Protein AF-A0A351TXE1-F1 (afdb_monomer_lite)

pLDDT: mean 96.51, std 2.58, range [75.69, 98.5]

Sequence (116 aa):
MPDGSLIRAKGDYKVYVITGKHKRHILNPQIFGMYGHFKWAEIIELSQEEAALYKESALVRAGGDSKVYELNADGTKHWLNISAESFSLSGRTWNSVFIINSQERDFYLTGADVRY

Radius of gyration: 14.25 Å; chains: 1; bounding box: 37×29×34 Å

Structure (mmCIF, N/CA/C/O backbone):
data_AF-A0A351TXE1-F1
#
_entry.id   AF-A0A351TXE1-F1
#
loop_
_atom_site.group_PDB
_atom_site.id
_atom_site.type_symbol
_atom_site.label_atom_id
_atom_site.label_alt_id
_atom_site.label_comp_id
_atom_site.label_asym_id
_atom_site.label_entity_id
_atom_site.label_seq_id
_atom_site.pdbx_PDB_ins_code
_atom_site.Cartn_x
_atom_site.Cartn_y
_atom_site.Cartn_z
_atom_site.occupancy
_atom_site.B_iso_or_equiv
_atom_site.auth_seq_id
_atom_site.auth_comp_id
_atom_site.auth_asym_id
_atom_site.auth_atom_id
_atom_site.pdbx_PDB_model_num
ATOM 1 N N . MET A 1 1 ? -0.616 4.417 16.362 1.00 91.06 1 MET A N 1
ATOM 2 C CA . MET A 1 1 ? -1.240 3.079 16.475 1.00 91.06 1 MET A CA 1
ATOM 3 C C . MET A 1 1 ? -0.199 2.023 16.150 1.00 91.06 1 MET A C 1
ATOM 5 O O . MET A 1 1 ? 0.766 2.393 15.488 1.00 91.06 1 MET A O 1
ATOM 9 N N . PRO A 1 2 ? -0.329 0.775 16.633 1.00 95.06 2 PRO A N 1
ATOM 10 C CA . PRO A 1 2 ? 0.602 -0.286 16.261 1.00 95.06 2 PRO A CA 1
ATOM 11 C C . PRO A 1 2 ? 0.497 -0.620 14.768 1.00 95.06 2 PRO A C 1
ATOM 13 O O . PRO A 1 2 ? -0.560 -0.444 14.154 1.00 95.06 2 PRO A O 1
ATOM 16 N N . ASP A 1 3 ? 1.589 -1.118 14.196 1.00 95.62 3 ASP A N 1
ATOM 17 C CA . ASP A 1 3 ? 1.620 -1.577 12.807 1.00 95.62 3 ASP A CA 1
ATOM 18 C C . ASP A 1 3 ? 0.616 -2.712 12.585 1.00 95.62 3 ASP A C 1
ATOM 20 O O . ASP A 1 3 ? 0.405 -3.559 13.453 1.00 95.62 3 ASP A O 1
ATOM 24 N N . GLY A 1 4 ? -0.033 -2.704 11.422 1.00 96.25 4 GLY A N 1
ATOM 25 C CA . GLY A 1 4 ? -1.110 -3.633 11.086 1.00 96.25 4 GLY A CA 1
ATOM 26 C C . GLY A 1 4 ? -2.496 -3.191 11.562 1.00 96.25 4 GLY A C 1
ATOM 27 O O . GLY A 1 4 ? -3.478 -3.831 11.194 1.00 96.25 4 GLY A O 1
ATOM 28 N N . SER A 1 5 ? -2.610 -2.090 12.317 1.00 98.00 5 SER A N 1
ATOM 29 C CA . SER A 1 5 ? -3.921 -1.537 12.688 1.00 98.00 5 SER A CA 1
ATOM 30 C C . SER A 1 5 ? -4.729 -1.165 11.447 1.00 98.00 5 SER A C 1
ATOM 32 O O . SER A 1 5 ? -4.205 -0.527 10.528 1.00 98.00 5 SER A O 1
ATOM 34 N N . LEU A 1 6 ? -6.013 -1.520 11.459 1.00 98.50 6 LEU A N 1
ATOM 35 C CA . LEU A 1 6 ? -6.982 -1.134 10.443 1.00 98.50 6 LEU A CA 1
ATOM 36 C C . LEU A 1 6 ? -7.707 0.131 10.893 1.00 98.50 6 LEU A C 1
ATOM 38 O O . LEU A 1 6 ? -8.226 0.181 12.006 1.00 98.50 6 LEU A O 1
ATOM 42 N N . ILE A 1 7 ? -7.762 1.143 10.033 1.00 98.50 7 ILE A N 1
ATOM 43 C CA . ILE A 1 7 ? -8.440 2.405 10.332 1.00 98.50 7 ILE A CA 1
ATOM 44 C C . ILE A 1 7 ? -9.366 2.844 9.206 1.00 98.50 7 ILE A C 1
ATOM 46 O O . ILE A 1 7 ? -9.191 2.469 8.044 1.00 98.50 7 ILE A O 1
ATOM 50 N N . ARG A 1 8 ? -10.315 3.708 9.552 1.00 98.25 8 ARG A N 1
ATOM 51 C CA . ARG A 1 8 ? -11.161 4.443 8.612 1.00 98.25 8 ARG A CA 1
ATOM 52 C C . ARG A 1 8 ? -11.452 5.825 9.178 1.00 98.25 8 ARG A C 1
ATOM 54 O O . ARG A 1 8 ? -11.685 5.960 10.375 1.00 98.25 8 ARG A O 1
ATOM 61 N N . ALA A 1 9 ? -11.436 6.849 8.333 1.00 98.06 9 ALA A N 1
ATOM 62 C CA . ALA A 1 9 ? -11.844 8.182 8.757 1.00 98.06 9 ALA A CA 1
ATOM 63 C C . ALA A 1 9 ? -13.377 8.254 8.854 1.00 98.06 9 ALA A C 1
ATOM 65 O O . ALA A 1 9 ? -14.089 7.670 8.037 1.00 98.06 9 ALA A O 1
ATOM 66 N N . LYS A 1 10 ? -13.906 8.967 9.847 1.00 97.50 10 LYS A N 1
ATOM 67 C CA . LYS A 1 10 ? -15.348 9.095 10.070 1.00 97.50 10 LYS A CA 1
ATOM 68 C C . LYS A 1 10 ? -16.042 9.668 8.832 1.00 97.50 10 LYS A C 1
ATOM 70 O O . LYS A 1 10 ? -15.682 10.746 8.360 1.00 97.50 10 LYS A O 1
ATOM 75 N N . GLY A 1 11 ? -17.049 8.953 8.329 1.00 95.19 11 GLY A N 1
ATOM 76 C CA . GLY A 1 11 ? -17.782 9.317 7.110 1.00 95.19 11 GLY A CA 1
ATOM 77 C C . GLY A 1 11 ? -17.078 8.957 5.795 1.00 95.19 11 GLY A C 1
ATOM 78 O O . GLY A 1 11 ? -17.647 9.193 4.733 1.00 95.19 11 GLY A O 1
ATOM 79 N N . ASP A 1 12 ? -15.879 8.372 5.846 1.00 95.31 12 ASP A N 1
ATOM 80 C CA . ASP A 1 12 ? -15.202 7.785 4.688 1.00 95.31 12 ASP A CA 1
ATOM 81 C C . ASP A 1 12 ? -15.552 6.291 4.581 1.00 95.31 12 ASP A C 1
ATOM 83 O O . ASP A 1 12 ? -15.823 5.630 5.583 1.00 95.31 12 ASP A O 1
ATOM 87 N N . TYR A 1 13 ? -15.545 5.746 3.367 1.00 93.62 13 TYR A N 1
ATOM 88 C CA . TYR A 1 13 ? -15.704 4.314 3.109 1.00 93.62 13 TYR A CA 1
ATOM 89 C C . TYR A 1 13 ? -14.356 3.582 3.038 1.00 93.62 13 TYR A C 1
ATOM 91 O O . TYR A 1 13 ? -14.313 2.360 3.197 1.00 93.62 13 TYR A O 1
ATOM 99 N N . LYS A 1 14 ? -13.258 4.309 2.798 1.00 97.00 14 LYS A N 1
ATOM 100 C CA . LYS A 1 14 ? -11.927 3.737 2.584 1.00 97.00 14 LYS A CA 1
ATOM 101 C C . LYS A 1 14 ? -11.348 3.149 3.866 1.00 97.00 14 LYS A C 1
ATOM 103 O O . LYS A 1 14 ? -11.242 3.825 4.888 1.00 97.00 14 LYS A O 1
ATOM 108 N N . VAL A 1 15 ? -10.909 1.896 3.791 1.00 98.00 15 VAL A N 1
ATOM 109 C CA . VAL A 1 15 ? -10.227 1.211 4.896 1.00 98.00 15 VAL A CA 1
ATOM 110 C C . VAL A 1 15 ? -8.733 1.197 4.632 1.00 98.00 15 VAL A C 1
ATOM 112 O O . VAL A 1 15 ? -8.288 0.841 3.541 1.00 98.00 15 VAL A O 1
ATOM 115 N N . TYR A 1 16 ? -7.949 1.554 5.640 1.00 98.31 16 TYR A N 1
ATOM 116 C CA . TYR A 1 16 ? -6.501 1.609 5.542 1.00 98.31 16 TYR A CA 1
ATOM 117 C C . TYR A 1 16 ? -5.837 0.669 6.540 1.00 98.31 16 TYR A C 1
ATOM 119 O O . TYR A 1 16 ? -6.321 0.514 7.657 1.00 98.31 16 TYR A O 1
ATOM 127 N N . VAL A 1 17 ? -4.686 0.116 6.164 1.00 98.25 17 VAL A N 1
ATOM 128 C CA . VAL A 1 17 ? -3.745 -0.521 7.095 1.00 98.25 17 VAL A CA 1
ATOM 129 C C . VAL A 1 17 ? -2.598 0.440 7.408 1.00 98.2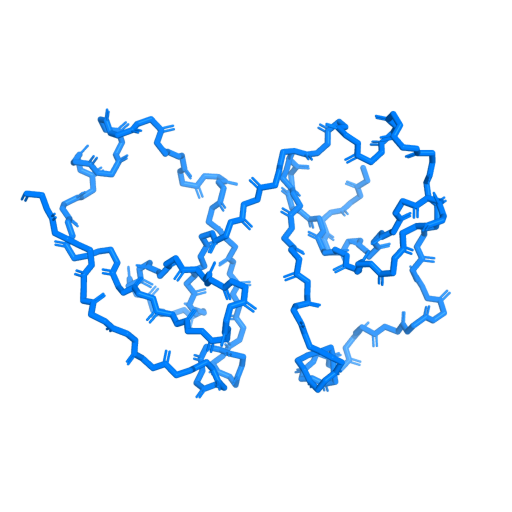5 17 VAL A C 1
ATOM 131 O O . VAL A 1 17 ? -2.092 1.120 6.512 1.00 98.25 17 VAL A O 1
ATOM 134 N N . ILE A 1 18 ? -2.191 0.518 8.675 1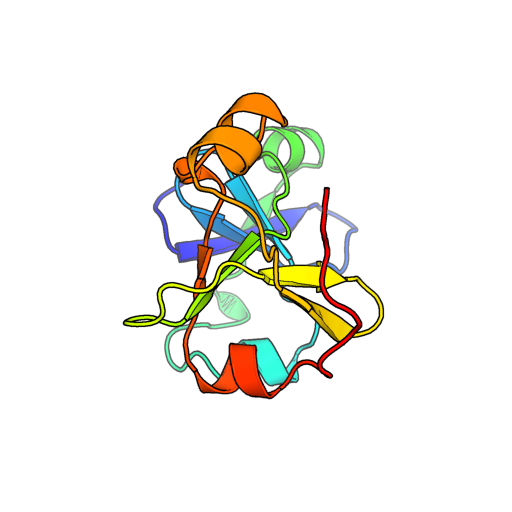.00 98.06 18 ILE A N 1
ATOM 135 C CA . ILE A 1 18 ? -1.116 1.408 9.139 1.00 98.06 18 ILE A CA 1
ATOM 136 C C . ILE A 1 18 ? 0.218 0.665 9.223 1.00 98.06 18 ILE A C 1
ATOM 138 O O . ILE A 1 18 ? 0.288 -0.484 9.659 1.00 98.06 18 ILE A O 1
ATOM 142 N N . THR A 1 19 ? 1.301 1.343 8.850 1.00 96.50 19 THR A N 1
ATOM 143 C CA . THR A 1 19 ? 2.676 0.933 9.167 1.00 96.50 19 THR A CA 1
ATOM 144 C C . THR A 1 19 ? 3.532 2.177 9.412 1.00 96.50 19 THR A C 1
ATOM 146 O O . THR A 1 19 ? 3.659 3.052 8.550 1.00 96.50 19 THR A O 1
ATOM 149 N N . GLY A 1 20 ? 4.095 2.297 10.611 1.00 94.88 20 GLY A N 1
ATOM 150 C CA . GLY A 1 20 ? 4.810 3.472 11.085 1.00 94.88 20 GLY A CA 1
ATOM 151 C C . GLY A 1 20 ? 3.952 4.738 11.012 1.00 94.88 20 GLY A C 1
ATOM 152 O O . GLY A 1 20 ? 2.894 4.842 11.630 1.00 94.88 20 GLY A O 1
ATOM 153 N N . LYS A 1 21 ? 4.423 5.726 10.243 1.00 95.94 21 LYS A N 1
ATOM 154 C CA . LYS A 1 21 ? 3.717 6.999 9.995 1.00 95.94 21 LYS A CA 1
ATOM 155 C C . LYS A 1 21 ? 2.919 7.003 8.688 1.00 95.94 21 LYS A C 1
ATOM 157 O O . LYS A 1 21 ? 2.486 8.065 8.243 1.00 95.94 21 LYS A O 1
ATOM 162 N N . HIS A 1 22 ? 2.752 5.842 8.061 1.00 98.00 22 HIS A N 1
ATOM 163 C CA . HIS A 1 22 ? 2.058 5.711 6.791 1.00 98.00 22 HIS A CA 1
ATOM 164 C C . HIS A 1 22 ? 0.777 4.898 6.929 1.00 98.00 22 HIS A C 1
ATOM 166 O O . HIS A 1 22 ? 0.651 4.037 7.801 1.00 98.00 22 HIS A O 1
ATOM 172 N N . LYS A 1 23 ? -0.156 5.151 6.015 1.00 98.12 23 LYS A N 1
ATOM 173 C CA . LYS A 1 23 ? -1.353 4.339 5.809 1.00 98.12 23 LYS A CA 1
ATOM 174 C C . LYS A 1 23 ? -1.430 3.898 4.351 1.00 98.12 23 LYS A C 1
ATOM 176 O O . LYS A 1 23 ? -1.073 4.665 3.458 1.00 98.12 23 LYS A O 1
ATOM 181 N N . ARG A 1 24 ? -1.912 2.684 4.105 1.00 98.12 24 ARG A N 1
ATOM 182 C CA . ARG A 1 24 ? -2.148 2.154 2.759 1.00 98.12 24 ARG A CA 1
ATOM 183 C C . ARG A 1 24 ? -3.609 1.789 2.602 1.00 98.12 24 ARG A C 1
ATOM 185 O O . ARG A 1 24 ? -4.152 1.069 3.435 1.00 98.12 24 ARG A O 1
ATOM 192 N N . HIS A 1 25 ? -4.229 2.280 1.537 1.00 97.94 25 HIS A N 1
ATOM 193 C CA . HIS A 1 25 ? -5.616 1.968 1.229 1.00 97.94 25 HIS A CA 1
ATOM 194 C C . HIS A 1 25 ? -5.760 0.499 0.800 1.00 97.94 25 HIS A C 1
ATOM 196 O O . HIS A 1 25 ? -5.017 0.016 -0.057 1.00 97.94 25 HIS A O 1
ATOM 202 N N . ILE A 1 26 ? -6.732 -0.203 1.381 1.00 97.62 26 ILE A N 1
ATOM 203 C CA . ILE A 1 26 ? -7.168 -1.526 0.934 1.00 97.62 26 ILE A CA 1
ATOM 204 C C . ILE A 1 26 ? -8.222 -1.303 -0.154 1.00 97.62 26 ILE A C 1
ATOM 206 O O . ILE A 1 26 ? -9.403 -1.126 0.132 1.00 97.62 26 ILE A O 1
ATOM 210 N N . LEU A 1 27 ? -7.772 -1.276 -1.411 1.00 95.69 27 LEU A N 1
ATOM 211 C CA . LEU A 1 27 ? -8.563 -0.818 -2.563 1.00 95.69 27 LEU A CA 1
ATOM 212 C C . LEU A 1 27 ? -9.848 -1.616 -2.828 1.00 95.69 27 LEU A C 1
ATOM 214 O O . LEU A 1 27 ? -10.757 -1.108 -3.481 1.00 95.69 27 LEU A O 1
ATOM 218 N N . ASN A 1 28 ? -9.917 -2.868 -2.375 1.00 92.75 28 ASN A N 1
ATOM 219 C CA . ASN A 1 28 ? -10.998 -3.779 -2.719 1.00 92.75 28 ASN A CA 1
ATOM 220 C C . ASN A 1 28 ? -11.310 -4.735 -1.541 1.00 92.75 28 ASN A C 1
ATOM 222 O O . ASN A 1 28 ? -10.373 -5.273 -0.946 1.00 92.75 28 ASN A O 1
ATOM 226 N N . PRO A 1 29 ? -12.589 -4.993 -1.194 1.00 94.25 29 PRO A N 1
ATOM 227 C CA . PRO A 1 29 ? -12.953 -5.922 -0.115 1.00 94.25 29 PRO A CA 1
ATOM 228 C C . PRO A 1 29 ? -12.406 -7.347 -0.294 1.00 94.25 29 PRO A C 1
ATOM 230 O O . PRO A 1 29 ? -12.126 -8.031 0.687 1.00 94.25 29 PRO A O 1
ATOM 233 N N . GLN A 1 30 ? -12.196 -7.794 -1.531 1.00 96.25 30 GLN A N 1
ATOM 234 C CA . GLN A 1 30 ? -11.608 -9.093 -1.834 1.00 96.25 30 GLN A CA 1
ATOM 235 C C . GLN A 1 30 ? -10.144 -9.140 -1.385 1.00 96.25 30 GLN A C 1
ATOM 237 O O . GLN A 1 30 ? -9.707 -10.160 -0.860 1.00 96.25 30 GLN A O 1
ATOM 242 N N . ILE A 1 31 ? -9.413 -8.023 -1.506 1.00 97.56 31 ILE A N 1
ATOM 243 C CA . ILE A 1 31 ? -8.044 -7.893 -0.988 1.00 97.56 31 ILE A CA 1
ATOM 244 C C . ILE A 1 31 ? -8.044 -8.000 0.534 1.00 97.56 31 ILE A C 1
ATOM 246 O O . ILE A 1 31 ? -7.196 -8.688 1.089 1.00 97.56 31 ILE A O 1
ATOM 250 N N . PHE A 1 32 ? -9.019 -7.388 1.214 1.00 97.38 32 PHE A N 1
ATOM 251 C CA . PHE A 1 32 ? -9.165 -7.528 2.666 1.00 97.38 32 PHE A CA 1
ATOM 252 C C . PHE A 1 32 ? -9.245 -9.007 3.079 1.00 97.38 32 PHE A C 1
ATOM 254 O O . PHE A 1 32 ? -8.560 -9.432 4.005 1.00 97.38 32 PHE A O 1
ATOM 261 N N . GLY A 1 33 ? -10.014 -9.809 2.334 1.00 96.69 33 GLY A N 1
ATOM 262 C CA . GLY A 1 33 ? -10.156 -11.251 2.558 1.00 96.69 33 GLY A CA 1
ATOM 263 C C . GLY A 1 33 ? -8.894 -12.087 2.298 1.00 96.69 33 GLY A C 1
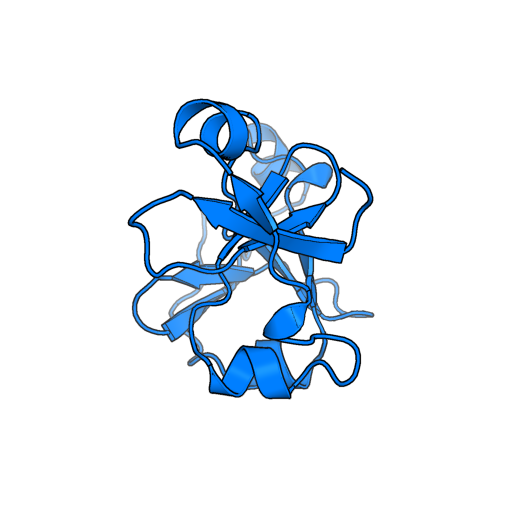ATOM 264 O O . GLY A 1 33 ? -8.819 -13.218 2.771 1.00 96.69 33 GLY A O 1
ATOM 265 N N . MET A 1 34 ? -7.882 -11.551 1.607 1.00 97.38 34 MET A N 1
ATOM 266 C CA . MET A 1 34 ? -6.591 -12.234 1.405 1.00 97.38 34 MET A CA 1
ATOM 267 C C . MET A 1 34 ? -5.725 -12.237 2.672 1.00 97.38 34 MET A C 1
ATOM 269 O O . MET A 1 34 ? -4.707 -12.929 2.734 1.00 97.38 34 MET A O 1
ATOM 273 N N . TYR A 1 35 ? -6.113 -11.467 3.689 1.00 96.75 35 TYR A N 1
ATOM 274 C CA . TYR A 1 35 ? -5.429 -11.375 4.970 1.00 96.75 35 TYR A CA 1
ATOM 275 C C . TYR A 1 35 ? -6.276 -12.043 6.048 1.00 96.75 35 TYR A C 1
ATOM 277 O O . TYR A 1 35 ? -7.158 -11.426 6.631 1.00 96.75 35 TYR A O 1
ATOM 285 N N . GLY A 1 36 ? -5.976 -13.305 6.370 1.00 94.50 36 GLY A N 1
ATOM 286 C CA . GLY A 1 36 ? -6.755 -14.075 7.354 1.00 94.50 36 GLY A CA 1
ATOM 287 C C . GLY A 1 36 ? -6.782 -13.491 8.776 1.00 94.50 36 GLY A C 1
ATOM 288 O O . GLY A 1 36 ? -7.601 -13.901 9.591 1.00 94.50 36 GLY A O 1
ATOM 289 N N . HIS A 1 37 ? -5.899 -12.538 9.082 1.00 94.31 37 HIS A N 1
ATOM 290 C CA . HIS A 1 37 ? -5.879 -11.819 10.356 1.00 94.31 37 HIS A CA 1
ATOM 291 C C . HIS A 1 37 ? -6.652 -10.494 10.324 1.00 94.31 37 HIS A C 1
ATOM 293 O O . HIS A 1 37 ? -6.862 -9.910 11.380 1.00 94.31 37 HIS A O 1
ATOM 299 N N . PHE A 1 38 ? -7.075 -10.007 9.155 1.00 97.06 38 PHE A N 1
ATOM 300 C CA . PHE A 1 38 ? -7.894 -8.804 9.068 1.00 97.06 38 PHE A CA 1
ATOM 301 C C . PHE A 1 38 ? -9.342 -9.120 9.425 1.00 97.06 38 PHE A C 1
ATOM 303 O O . PHE A 1 38 ? -9.941 -10.070 8.919 1.00 97.06 38 PHE A O 1
ATOM 310 N N . LYS A 1 39 ? -9.934 -8.283 10.279 1.00 97.25 39 LYS A N 1
ATOM 311 C CA . LYS A 1 39 ? -11.336 -8.400 10.678 1.00 97.25 39 LYS A CA 1
ATOM 312 C C . LYS A 1 39 ? -12.024 -7.056 10.535 1.00 97.25 39 LYS A C 1
ATOM 314 O O . LYS A 1 39 ? -11.560 -6.058 11.075 1.00 97.25 39 LYS A O 1
ATOM 319 N N . TRP A 1 40 ? -13.166 -7.030 9.850 1.00 96.38 40 TRP A N 1
ATOM 320 C CA . TRP A 1 40 ? -13.953 -5.803 9.668 1.00 96.38 40 TRP A CA 1
ATOM 321 C C . TRP A 1 40 ? -14.362 -5.165 11.003 1.00 96.38 40 TRP A C 1
ATOM 323 O O . TRP A 1 40 ? -14.413 -3.946 11.112 1.00 96.38 40 TRP A O 1
ATOM 333 N N . ALA A 1 41 ? -14.598 -5.986 12.031 1.00 97.00 41 ALA A N 1
ATOM 334 C CA . ALA A 1 41 ? -14.918 -5.531 13.384 1.00 97.00 41 ALA A CA 1
ATOM 335 C C . ALA A 1 41 ? -13.734 -4.875 14.126 1.00 97.00 41 ALA A C 1
ATOM 337 O O . ALA A 1 41 ? -13.952 -4.223 15.140 1.00 97.00 41 ALA A O 1
ATOM 338 N N . GLU A 1 42 ? -12.498 -5.043 13.643 1.00 97.06 42 GLU A N 1
ATOM 339 C CA . GLU A 1 42 ? -11.284 -4.448 14.224 1.00 97.06 42 GLU A CA 1
ATOM 340 C C . GLU A 1 42 ? -10.891 -3.131 13.529 1.00 97.06 42 GLU A C 1
ATOM 342 O O . GLU A 1 42 ? -9.859 -2.546 13.855 1.00 97.06 42 GLU A O 1
ATOM 347 N N . ILE A 1 43 ? -11.702 -2.641 12.580 1.00 98.06 43 ILE A N 1
ATOM 348 C CA . ILE A 1 43 ? -11.490 -1.330 11.959 1.00 98.06 43 ILE A CA 1
ATOM 349 C C . ILE A 1 43 ? -11.777 -0.243 12.993 1.00 98.06 43 ILE A C 1
ATOM 351 O O . ILE A 1 43 ? -12.902 -0.101 13.472 1.00 98.06 43 ILE A O 1
ATOM 355 N N . ILE A 1 44 ? -10.761 0.560 13.289 1.00 98.31 44 ILE A N 1
ATOM 356 C CA . ILE A 1 44 ? -10.865 1.684 14.210 1.00 98.31 44 ILE A CA 1
ATOM 357 C C . ILE A 1 44 ? -11.323 2.917 13.429 1.00 98.31 44 ILE A C 1
ATOM 359 O O . ILE A 1 44 ? -10.663 3.361 12.486 1.00 98.31 44 ILE A O 1
ATOM 36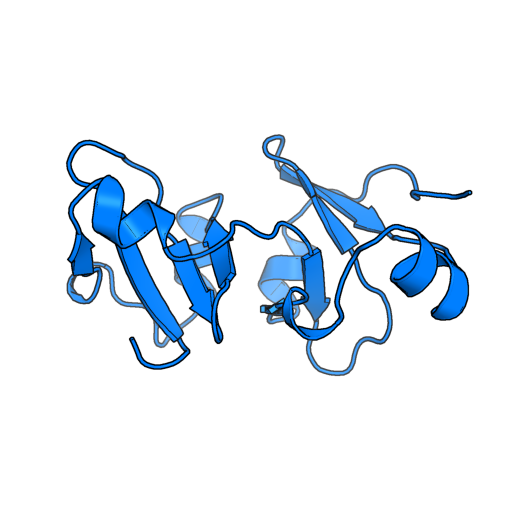3 N N . GLU A 1 45 ? -12.463 3.478 13.819 1.00 98.31 45 GLU A N 1
ATOM 364 C CA . GLU A 1 45 ? -12.939 4.738 13.257 1.00 98.31 45 GLU A CA 1
ATOM 365 C C . GLU A 1 45 ? -12.239 5.919 13.939 1.00 98.31 45 GLU A C 1
ATOM 367 O O . GLU A 1 45 ? -12.220 6.011 15.165 1.00 98.31 45 GLU A O 1
ATOM 372 N N . LEU A 1 46 ? -11.659 6.809 13.134 1.00 98.25 46 LEU A N 1
ATOM 373 C CA . LEU A 1 46 ? -10.922 7.994 13.575 1.00 98.25 46 LEU A CA 1
ATOM 374 C C . LEU A 1 46 ? -11.574 9.274 13.076 1.00 98.25 46 LEU A C 1
ATOM 376 O O . LEU A 1 46 ? -12.292 9.266 12.073 1.00 98.25 46 LEU A O 1
ATOM 380 N N . SER A 1 47 ? -11.276 10.400 13.724 1.00 98.31 47 SER A N 1
ATOM 381 C CA . SER A 1 47 ? -11.565 11.704 13.129 1.00 98.31 47 SER A CA 1
ATOM 382 C C . SER A 1 47 ? -10.785 11.887 11.815 1.00 98.31 47 SER A C 1
ATOM 384 O O . SER A 1 47 ? -9.805 11.187 11.536 1.00 98.31 47 SER A O 1
ATOM 386 N N . GLN A 1 48 ? -11.223 12.832 10.981 1.00 97.06 48 GLN A N 1
ATOM 387 C CA . GLN A 1 48 ? -10.521 13.155 9.734 1.00 97.06 48 GLN A CA 1
ATOM 388 C C . GLN A 1 48 ? -9.094 13.651 10.023 1.00 97.06 48 GLN A C 1
ATOM 390 O O . GLN A 1 48 ? -8.143 13.261 9.347 1.00 97.06 48 GLN A O 1
ATOM 395 N N . GLU A 1 49 ? -8.936 14.446 11.079 1.00 97.69 49 GLU A N 1
ATOM 396 C CA . GLU A 1 49 ? -7.667 15.012 11.532 1.00 97.69 49 GLU A CA 1
ATOM 397 C C . GLU A 1 49 ? -6.718 13.920 12.038 1.00 97.69 49 GLU A C 1
ATOM 399 O O . GLU A 1 49 ? -5.555 13.882 11.642 1.00 97.69 49 GLU A O 1
ATOM 404 N N . GLU A 1 50 ? -7.213 12.986 12.856 1.00 98.00 50 GLU A N 1
ATOM 405 C CA . GLU A 1 50 ? -6.433 11.848 13.354 1.00 98.00 50 GLU A CA 1
ATOM 406 C C . GLU A 1 50 ? -5.976 10.928 12.214 1.00 98.00 50 GLU A C 1
ATOM 408 O O . GLU A 1 50 ? -4.817 10.510 12.166 1.00 98.00 50 GLU A O 1
ATOM 413 N N . ALA A 1 51 ? -6.864 10.638 11.258 1.00 97.62 51 ALA A N 1
ATOM 414 C CA . ALA A 1 51 ? -6.532 9.831 10.090 1.00 97.62 51 ALA A CA 1
ATOM 415 C C . ALA A 1 51 ? -5.535 10.535 9.150 1.00 97.62 51 ALA A C 1
ATOM 417 O O . ALA A 1 51 ? -4.782 9.856 8.442 1.00 97.62 51 ALA A O 1
ATOM 418 N N . ALA A 1 52 ? -5.518 11.871 9.118 1.00 96.94 52 ALA A N 1
ATOM 419 C CA . ALA A 1 52 ? -4.590 12.672 8.318 1.00 96.94 52 ALA A CA 1
ATOM 420 C C . ALA A 1 52 ? -3.156 12.694 8.882 1.00 96.94 52 ALA A C 1
ATOM 422 O O . ALA A 1 52 ? -2.221 12.998 8.142 1.00 96.94 52 ALA A O 1
ATOM 423 N N . LEU A 1 53 ? -2.953 12.307 10.150 1.00 97.44 53 LEU A N 1
ATOM 424 C CA . LEU A 1 53 ? -1.614 12.171 10.744 1.00 97.44 53 LEU A CA 1
ATOM 425 C C . LEU A 1 53 ? -0.772 11.064 10.088 1.00 97.44 53 LEU A C 1
ATOM 427 O O . LEU A 1 53 ? 0.457 11.090 10.181 1.00 97.44 53 LEU A O 1
ATOM 431 N N . TYR A 1 54 ? -1.415 10.098 9.427 1.00 97.94 54 TYR A N 1
ATOM 432 C CA . TYR A 1 54 ? -0.743 9.041 8.676 1.00 97.94 54 TYR A CA 1
ATOM 433 C C . TYR A 1 54 ? -0.684 9.409 7.194 1.00 97.94 54 TYR A C 1
ATOM 435 O O . TYR A 1 54 ? -1.716 9.541 6.529 1.00 97.94 54 TYR A O 1
ATOM 443 N N . LYS A 1 55 ? 0.531 9.529 6.652 1.00 97.25 55 LYS A N 1
ATOM 444 C CA . LYS A 1 55 ? 0.742 9.846 5.237 1.00 97.25 55 LYS A CA 1
ATOM 445 C C . LYS A 1 55 ? 0.327 8.660 4.369 1.00 97.25 55 LYS A C 1
ATOM 447 O O . LYS A 1 55 ? 0.776 7.536 4.588 1.00 97.25 55 LYS A O 1
ATOM 452 N N . GLU A 1 56 ? -0.517 8.899 3.374 1.00 97.19 56 GLU A N 1
ATOM 453 C CA . GLU A 1 56 ? -0.915 7.840 2.449 1.00 97.19 56 GLU A CA 1
ATOM 454 C C . GLU A 1 56 ? 0.272 7.389 1.587 1.00 97.19 56 GLU A C 1
ATOM 456 O O . GLU A 1 56 ? 1.074 8.208 1.130 1.00 97.19 56 GLU A O 1
ATOM 461 N N . SER A 1 57 ? 0.392 6.079 1.385 1.00 97.94 57 SER A N 1
ATOM 462 C CA . SER A 1 57 ? 1.350 5.487 0.460 1.00 97.94 57 SER A CA 1
ATOM 463 C C . SER A 1 57 ? 0.683 4.430 -0.406 1.00 97.94 57 SER A C 1
ATOM 465 O O . SER A 1 57 ? -0.030 3.557 0.089 1.00 97.94 57 SER A O 1
ATOM 467 N N . ALA A 1 58 ? 0.985 4.497 -1.698 1.00 97.31 58 ALA A N 1
ATOM 468 C CA . ALA A 1 58 ? 0.610 3.513 -2.704 1.00 97.31 58 ALA A CA 1
ATOM 469 C C . ALA A 1 58 ? 1.749 2.529 -3.025 1.00 97.31 58 ALA A C 1
ATOM 471 O O . ALA A 1 58 ? 1.610 1.689 -3.910 1.00 97.31 58 ALA A O 1
ATOM 472 N N . LEU A 1 59 ? 2.895 2.642 -2.345 1.00 98.38 59 LEU A N 1
ATOM 473 C CA . LEU A 1 59 ? 4.077 1.844 -2.652 1.00 98.38 59 LEU A CA 1
ATOM 474 C C . LEU A 1 59 ? 4.031 0.504 -1.927 1.00 98.38 59 LEU A C 1
ATOM 476 O O . LEU A 1 59 ? 3.898 0.459 -0.701 1.00 98.38 59 LEU A O 1
ATOM 480 N N . VAL A 1 60 ? 4.201 -0.582 -2.674 1.00 98.44 60 VAL A N 1
ATOM 481 C CA . VAL A 1 60 ? 4.181 -1.944 -2.140 1.00 98.44 60 VAL A CA 1
ATOM 482 C C . VAL A 1 60 ? 5.298 -2.804 -2.711 1.00 98.44 60 VAL A C 1
ATOM 484 O O . VAL A 1 60 ? 5.767 -2.586 -3.823 1.00 98.44 60 VAL A O 1
ATOM 487 N N . ARG A 1 61 ? 5.683 -3.842 -1.976 1.00 98.19 61 ARG A N 1
ATOM 488 C CA . ARG A 1 61 ? 6.422 -4.993 -2.505 1.00 98.19 61 ARG A CA 1
ATOM 489 C C . ARG A 1 61 ? 5.887 -6.266 -1.871 1.00 98.19 61 ARG A C 1
ATOM 491 O O . ARG A 1 61 ? 5.480 -6.248 -0.711 1.00 98.19 61 ARG A O 1
ATOM 498 N N . ALA A 1 62 ? 5.905 -7.378 -2.595 1.00 97.88 62 ALA A N 1
ATOM 499 C CA . ALA A 1 62 ? 5.580 -8.653 -1.968 1.00 97.88 62 ALA A CA 1
ATOM 500 C C . ALA A 1 62 ? 6.713 -9.106 -1.031 1.00 97.88 62 ALA A C 1
ATOM 502 O O . ALA A 1 62 ? 7.888 -8.802 -1.254 1.00 97.88 62 ALA A O 1
ATOM 503 N N . GLY A 1 63 ? 6.375 -9.847 0.026 1.00 95.81 63 GLY A N 1
ATOM 504 C CA . GLY A 1 63 ? 7.373 -10.504 0.873 1.00 95.81 63 GLY A CA 1
ATOM 505 C C . GLY A 1 63 ? 8.326 -11.374 0.040 1.00 95.81 63 GLY A C 1
ATOM 506 O O . GLY A 1 63 ? 7.878 -12.191 -0.758 1.00 95.81 63 GLY A O 1
ATOM 507 N N . GLY A 1 64 ? 9.637 -11.171 0.199 1.00 92.69 64 GLY A N 1
ATOM 508 C CA . GLY A 1 64 ? 10.671 -11.862 -0.590 1.00 92.69 64 GLY A CA 1
ATOM 509 C C . GLY A 1 64 ? 10.888 -11.327 -2.013 1.00 92.69 64 GLY A C 1
ATOM 510 O O . GLY A 1 64 ? 11.814 -11.773 -2.681 1.00 92.69 64 GLY A O 1
ATOM 511 N N . ASP A 1 65 ? 10.092 -10.356 -2.465 1.00 94.12 65 ASP A N 1
ATOM 512 C CA . ASP A 1 65 ? 10.255 -9.681 -3.756 1.00 94.12 65 ASP A CA 1
ATOM 513 C C . ASP A 1 65 ? 11.076 -8.391 -3.584 1.00 94.12 65 ASP A C 1
ATOM 515 O O . ASP A 1 65 ? 10.934 -7.664 -2.587 1.00 94.12 65 ASP A O 1
ATOM 519 N N . SER A 1 66 ? 11.948 -8.115 -4.554 1.00 93.12 66 SER A N 1
ATOM 520 C CA . SER A 1 66 ? 12.751 -6.890 -4.620 1.00 93.12 66 SER A CA 1
ATOM 521 C C . SER A 1 66 ? 12.051 -5.773 -5.393 1.00 93.12 66 SER A C 1
ATOM 523 O O . SER A 1 66 ? 12.394 -4.604 -5.215 1.00 93.12 66 SER A O 1
ATOM 525 N N . LYS A 1 67 ? 11.060 -6.101 -6.232 1.00 96.81 67 LYS A N 1
ATOM 526 C CA . LYS A 1 67 ? 10.341 -5.112 -7.033 1.00 96.81 67 LYS A CA 1
ATOM 527 C C . LYS A 1 67 ? 9.371 -4.314 -6.169 1.00 96.81 67 LYS A C 1
ATOM 529 O O . LYS A 1 67 ? 8.495 -4.875 -5.511 1.00 96.81 67 LYS A O 1
ATOM 534 N N . VAL A 1 68 ? 9.510 -2.992 -6.228 1.00 98.19 68 VAL A N 1
ATOM 535 C CA . VAL A 1 68 ? 8.552 -2.044 -5.653 1.00 98.19 68 VAL A CA 1
ATOM 536 C C . VAL A 1 68 ? 7.570 -1.624 -6.735 1.00 98.19 68 VAL A C 1
ATOM 538 O O . VAL A 1 68 ? 7.976 -1.199 -7.816 1.00 98.19 68 VAL A O 1
ATOM 541 N N . TYR A 1 69 ? 6.285 -1.726 -6.434 1.00 98.50 69 TYR A N 1
ATOM 542 C CA . TYR A 1 69 ? 5.202 -1.296 -7.301 1.00 98.50 69 TYR A CA 1
ATOM 543 C C . TYR A 1 69 ? 4.484 -0.090 -6.699 1.00 98.50 69 TYR A C 1
ATOM 545 O O . TYR A 1 69 ? 4.361 0.019 -5.479 1.00 98.50 69 TYR A O 1
ATOM 553 N N . GLU A 1 70 ? 3.984 0.787 -7.559 1.00 97.94 70 GLU A N 1
ATOM 554 C CA . GLU A 1 70 ? 2.979 1.793 -7.224 1.00 97.94 70 GLU A CA 1
ATOM 555 C C . GLU A 1 70 ? 1.590 1.241 -7.567 1.00 97.94 70 GLU A C 1
ATOM 557 O O . GLU A 1 70 ? 1.382 0.714 -8.663 1.00 97.94 70 GLU A O 1
ATOM 562 N N . LEU A 1 71 ? 0.669 1.301 -6.605 1.00 98.12 71 LEU A N 1
ATOM 563 C CA . LEU A 1 71 ? -0.718 0.872 -6.763 1.00 98.12 71 LEU A CA 1
ATOM 564 C C . LEU A 1 71 ? -1.612 2.051 -7.134 1.00 98.12 71 LEU A C 1
ATOM 566 O O . LEU A 1 71 ? -1.632 3.064 -6.437 1.00 98.12 71 LEU A O 1
ATOM 570 N N . ASN A 1 72 ? -2.427 1.880 -8.165 1.00 96.62 72 ASN A N 1
ATOM 571 C CA . ASN A 1 72 ? -3.356 2.908 -8.612 1.00 96.62 72 ASN A CA 1
ATOM 572 C C . ASN A 1 72 ? -4.800 2.571 -8.236 1.00 96.62 72 ASN A C 1
ATOM 574 O O . ASN A 1 72 ? -5.187 1.414 -8.058 1.00 96.62 72 ASN A O 1
ATOM 578 N N . ALA A 1 73 ? -5.625 3.615 -8.121 1.00 94.12 73 ALA A N 1
ATOM 579 C CA . ALA A 1 73 ? -7.035 3.483 -7.757 1.00 94.12 73 ALA A CA 1
ATOM 580 C C . ALA A 1 73 ? -7.866 2.697 -8.791 1.00 94.12 73 ALA A C 1
ATOM 582 O O . ALA A 1 73 ? -8.945 2.212 -8.461 1.00 94.12 73 ALA A O 1
ATOM 583 N N . ASP A 1 74 ? -7.358 2.551 -10.015 1.00 95.69 74 ASP A N 1
ATOM 584 C CA . ASP A 1 74 ? -7.953 1.764 -11.100 1.00 95.69 74 ASP A CA 1
ATOM 585 C C . ASP A 1 74 ? -7.692 0.249 -10.984 1.00 95.69 74 ASP A C 1
ATOM 587 O O . ASP A 1 74 ? -8.121 -0.522 -11.841 1.00 95.69 74 ASP A O 1
ATOM 591 N N . GLY A 1 75 ? -7.008 -0.199 -9.925 1.00 96.62 75 GLY A N 1
ATOM 592 C CA . GLY A 1 75 ? -6.699 -1.611 -9.714 1.00 96.62 75 GLY A CA 1
ATOM 593 C C . GLY A 1 75 ? -5.476 -2.100 -10.491 1.00 96.62 75 GLY A C 1
ATOM 594 O O . GLY A 1 75 ? -5.299 -3.313 -10.645 1.00 96.62 75 GLY A O 1
ATOM 595 N N . THR A 1 76 ? -4.614 -1.192 -10.950 1.00 98.19 76 THR A N 1
ATOM 596 C CA . THR A 1 76 ? -3.332 -1.543 -11.563 1.00 98.19 76 THR A CA 1
ATOM 597 C C . THR A 1 76 ? -2.156 -1.424 -10.590 1.00 98.19 76 THR A C 1
ATOM 599 O O . THR A 1 76 ? -2.184 -0.671 -9.613 1.00 98.19 76 THR A O 1
ATOM 602 N N . LYS A 1 77 ? -1.098 -2.193 -10.866 1.00 98.50 77 LYS A N 1
ATOM 603 C CA . LYS A 1 77 ? 0.228 -2.065 -10.256 1.00 98.50 77 LYS A CA 1
ATOM 604 C C . LYS A 1 77 ? 1.257 -1.711 -11.324 1.00 98.50 77 LYS A C 1
ATOM 606 O O . LYS A 1 77 ? 1.303 -2.347 -12.378 1.00 98.50 77 LYS A O 1
ATOM 611 N N . HIS A 1 78 ? 2.118 -0.748 -11.033 1.00 98.50 78 HIS A N 1
ATOM 612 C CA . HIS A 1 78 ? 3.168 -0.293 -11.940 1.00 98.50 78 HIS A CA 1
ATOM 613 C C . HIS A 1 78 ? 4.527 -0.506 -11.297 1.00 98.50 78 HIS A C 1
ATOM 615 O O . HIS A 1 78 ? 4.777 -0.019 -10.195 1.00 98.50 78 HIS A O 1
ATOM 621 N N . TRP A 1 79 ? 5.409 -1.259 -11.951 1.00 98.38 79 TRP A N 1
ATOM 622 C CA . TRP A 1 79 ? 6.745 -1.482 -11.410 1.00 98.38 79 TRP A CA 1
ATOM 623 C C . TRP A 1 79 ? 7.546 -0.182 -11.472 1.00 98.38 79 TRP A C 1
ATOM 625 O O . TRP A 1 79 ? 7.695 0.405 -12.543 1.00 98.38 79 TRP A O 1
ATOM 635 N N . LEU A 1 80 ? 8.094 0.245 -10.333 1.00 97.75 80 LEU A N 1
ATOM 636 C CA . LEU A 1 80 ? 9.121 1.277 -10.288 1.00 97.75 80 LEU A CA 1
ATOM 637 C C . LEU A 1 80 ? 10.441 0.673 -10.781 1.00 97.75 80 LEU A C 1
ATOM 639 O O . LEU A 1 80 ? 11.262 0.194 -9.996 1.00 97.75 80 LEU A O 1
ATOM 643 N N . ASN A 1 81 ? 10.621 0.653 -12.099 1.00 97.38 81 ASN A N 1
ATOM 644 C CA . ASN A 1 81 ? 11.798 0.108 -12.765 1.00 97.38 81 ASN A CA 1
ATOM 645 C C . ASN A 1 81 ? 12.913 1.163 -12.804 1.00 97.38 81 ASN A C 1
ATOM 647 O O . ASN A 1 81 ? 13.281 1.685 -13.856 1.00 97.38 81 ASN A O 1
ATOM 651 N N . ILE A 1 82 ? 13.375 1.530 -11.610 1.00 95.94 82 ILE A N 1
ATOM 652 C CA . ILE A 1 82 ? 14.343 2.599 -11.355 1.00 95.94 82 ILE A CA 1
ATOM 653 C C . ILE A 1 82 ? 15.372 2.122 -10.325 1.00 95.94 82 ILE A C 1
ATOM 655 O O . ILE A 1 82 ? 15.126 1.170 -9.580 1.00 95.94 82 ILE A O 1
ATOM 659 N N . SER A 1 83 ? 16.526 2.786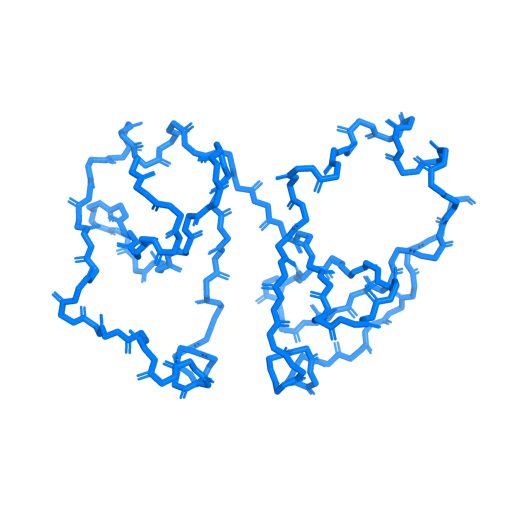 -10.251 1.00 95.31 83 SER A N 1
ATOM 660 C CA . SER A 1 83 ? 17.535 2.460 -9.239 1.00 95.31 83 SER A CA 1
ATOM 661 C C . SER A 1 83 ? 17.079 2.877 -7.832 1.00 95.31 83 SER A C 1
ATOM 663 O O . SER A 1 83 ? 16.240 3.764 -7.659 1.00 95.31 83 SER A O 1
ATOM 665 N N . ALA A 1 84 ? 17.670 2.270 -6.798 1.00 93.81 84 ALA A N 1
ATOM 666 C CA . ALA A 1 84 ? 17.437 2.671 -5.407 1.00 93.81 84 ALA A CA 1
ATOM 667 C C . ALA A 1 84 ? 17.849 4.133 -5.131 1.00 93.81 84 ALA A C 1
ATOM 669 O O . ALA A 1 84 ? 17.250 4.810 -4.289 1.00 93.81 84 ALA A O 1
ATOM 670 N N . GLU A 1 85 ? 18.852 4.626 -5.861 1.00 95.19 85 GLU A N 1
ATOM 671 C CA . GLU A 1 85 ? 19.273 6.024 -5.826 1.00 95.19 85 GLU A CA 1
ATOM 672 C C . GLU A 1 85 ? 18.188 6.930 -6.418 1.00 95.19 85 GLU A C 1
ATOM 674 O O . GLU A 1 85 ? 17.721 7.834 -5.730 1.00 95.19 85 GLU A O 1
ATOM 679 N N . SER A 1 86 ? 17.697 6.638 -7.629 1.00 95.81 86 SER A N 1
ATOM 680 C CA . SER A 1 86 ? 16.600 7.388 -8.259 1.00 95.81 86 SER A CA 1
ATOM 681 C C . SER A 1 86 ? 15.327 7.361 -7.412 1.00 95.81 86 SER A C 1
ATOM 683 O O . SER A 1 86 ? 14.641 8.375 -7.287 1.00 95.81 86 SER A O 1
ATOM 685 N N . PHE A 1 87 ? 15.026 6.227 -6.772 1.00 95.75 87 PHE A N 1
ATOM 686 C CA . PHE A 1 87 ? 13.928 6.122 -5.814 1.00 95.75 87 PHE A CA 1
ATOM 687 C C . PHE A 1 87 ? 14.088 7.138 -4.675 1.00 95.75 87 PHE A C 1
ATOM 689 O O . PHE A 1 87 ? 13.167 7.907 -4.404 1.00 95.75 87 PHE A O 1
ATOM 696 N N . SER A 1 88 ? 15.269 7.201 -4.062 1.00 94.94 88 SER A N 1
ATOM 697 C CA . SER A 1 88 ? 15.542 8.114 -2.945 1.00 94.94 88 SER A CA 1
ATOM 698 C C . SER A 1 88 ? 15.559 9.585 -3.390 1.00 94.94 88 SER A C 1
ATOM 700 O O . SER A 1 88 ? 14.958 10.433 -2.733 1.00 94.94 88 SER A O 1
ATOM 702 N N . LEU A 1 89 ? 16.165 9.887 -4.545 1.00 95.12 89 LEU A N 1
ATOM 703 C CA . LEU A 1 89 ? 16.206 11.234 -5.132 1.00 95.12 89 LEU A CA 1
ATOM 704 C C . LEU A 1 89 ? 14.821 11.748 -5.542 1.00 95.12 89 LEU A C 1
ATOM 706 O O . LEU A 1 89 ? 14.587 12.953 -5.524 1.00 95.12 89 LEU A O 1
ATOM 710 N N . SER A 1 90 ? 13.876 10.854 -5.846 1.00 92.81 90 SER A N 1
ATOM 711 C CA . SER A 1 90 ? 12.484 11.231 -6.126 1.00 92.81 90 SER A CA 1
ATOM 712 C C . SER A 1 90 ? 11.693 11.691 -4.888 1.00 92.81 90 SER A C 1
ATOM 714 O O . SER A 1 90 ? 10.510 12.008 -4.996 1.00 92.81 90 SER A O 1
ATOM 716 N N . GLY A 1 91 ? 12.311 11.695 -3.700 1.00 92.25 91 GLY A N 1
ATOM 717 C CA . GLY A 1 91 ? 11.666 12.043 -2.430 1.00 92.25 91 GLY A CA 1
ATOM 718 C C . GLY A 1 91 ? 10.811 10.919 -1.833 1.00 92.25 91 GLY A C 1
ATOM 719 O O . GLY A 1 91 ? 10.167 11.111 -0.797 1.00 92.25 91 GLY A O 1
ATOM 720 N N . ARG A 1 92 ? 10.799 9.734 -2.460 1.00 94.00 92 ARG A N 1
ATOM 721 C CA . ARG A 1 92 ? 10.198 8.525 -1.886 1.00 94.00 92 ARG A CA 1
ATOM 722 C C . ARG A 1 92 ? 11.084 7.995 -0.763 1.00 94.00 92 ARG A C 1
ATOM 724 O O . ARG A 1 92 ? 12.298 8.174 -0.760 1.00 94.00 92 ARG A O 1
ATOM 731 N N . THR A 1 93 ? 10.469 7.316 0.201 1.00 95.31 93 THR A N 1
ATOM 732 C CA . THR A 1 93 ? 11.196 6.730 1.333 1.00 95.31 93 THR A CA 1
ATOM 733 C C . THR A 1 93 ? 10.903 5.245 1.422 1.00 95.31 93 THR A C 1
ATOM 735 O O . THR A 1 93 ? 9.770 4.817 1.229 1.00 95.31 93 THR A O 1
ATOM 738 N N . TRP A 1 94 ? 11.910 4.439 1.750 1.00 95.31 94 TRP A N 1
ATOM 739 C CA . TRP A 1 94 ? 11.718 2.994 1.907 1.00 95.31 94 TRP A CA 1
ATOM 740 C C . TRP A 1 94 ? 10.728 2.657 3.031 1.00 95.31 94 TRP A C 1
ATOM 742 O O . TRP A 1 94 ? 10.002 1.674 2.935 1.00 95.31 94 TRP A O 1
ATOM 752 N N . ASN A 1 95 ? 10.607 3.535 4.032 1.00 95.19 95 ASN A N 1
ATOM 753 C CA . ASN A 1 95 ? 9.626 3.425 5.115 1.00 95.19 95 ASN A CA 1
ATOM 754 C C . ASN A 1 95 ? 8.171 3.637 4.666 1.00 95.19 95 ASN A C 1
ATOM 756 O O . ASN A 1 95 ? 7.260 3.396 5.457 1.00 95.19 95 ASN A O 1
ATOM 760 N N . SER A 1 96 ? 7.932 4.120 3.443 1.00 96.50 96 SER A N 1
ATOM 761 C CA . SER A 1 96 ? 6.589 4.203 2.867 1.00 96.50 96 SER A CA 1
ATOM 762 C C . SER A 1 96 ? 6.241 2.981 2.013 1.00 96.50 96 SER A C 1
ATOM 764 O O . SER A 1 96 ? 5.125 2.910 1.509 1.00 96.50 96 SER A O 1
ATOM 766 N N . VAL A 1 97 ? 7.155 2.023 1.825 1.00 98.00 97 VAL A N 1
ATOM 767 C CA . VAL A 1 97 ? 6.891 0.799 1.056 1.00 98.00 97 VAL A CA 1
ATOM 768 C C . VAL A 1 97 ? 6.282 -0.260 1.968 1.00 98.00 97 VAL A C 1
ATOM 770 O O . VAL A 1 97 ? 6.941 -0.775 2.870 1.00 98.00 97 VAL A O 1
ATOM 773 N N . PHE A 1 98 ? 5.030 -0.624 1.710 1.00 98.38 98 PHE A N 1
ATOM 774 C CA . PHE A 1 98 ? 4.344 -1.678 2.450 1.00 98.38 98 PHE A CA 1
ATOM 775 C C . PHE A 1 98 ? 4.752 -3.058 1.933 1.00 98.38 98 PHE A C 1
ATOM 777 O O . PHE A 1 98 ? 4.835 -3.291 0.726 1.00 98.38 98 PHE A O 1
ATOM 784 N N . ILE A 1 99 ? 4.965 -3.998 2.852 1.00 97.81 99 ILE A N 1
ATOM 785 C CA . ILE A 1 99 ? 5.126 -5.408 2.498 1.00 97.81 99 ILE A CA 1
ATOM 786 C C . ILE A 1 99 ? 3.732 -6.030 2.420 1.00 97.81 99 ILE A C 1
ATOM 788 O O . ILE A 1 99 ? 2.988 -6.003 3.397 1.00 97.81 99 ILE A O 1
ATOM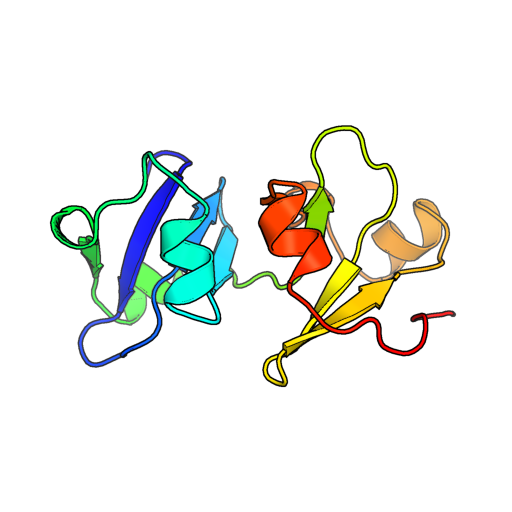 792 N N . ILE A 1 100 ? 3.388 -6.584 1.261 1.00 98.00 100 ILE A N 1
ATOM 793 C CA . ILE A 1 100 ? 2.118 -7.278 1.015 1.00 98.00 100 ILE A CA 1
ATOM 794 C C . ILE A 1 100 ? 2.353 -8.767 0.758 1.00 98.00 100 ILE A C 1
ATOM 796 O O . ILE A 1 100 ? 3.481 -9.204 0.502 1.00 98.00 100 ILE A O 1
ATOM 800 N N . ASN A 1 101 ? 1.295 -9.573 0.833 1.00 97.31 101 ASN A N 1
ATOM 801 C CA . ASN A 1 101 ? 1.381 -10.965 0.396 1.00 97.31 101 ASN A CA 1
ATOM 802 C C . ASN A 1 101 ? 1.385 -11.057 -1.148 1.00 97.31 101 ASN A C 1
ATOM 804 O O . ASN A 1 101 ? 1.063 -10.098 -1.855 1.00 97.31 101 ASN A O 1
ATOM 808 N N . SER A 1 102 ? 1.779 -12.214 -1.683 1.00 97.06 102 SER A N 1
ATOM 809 C CA . SER A 1 102 ? 1.798 -12.442 -3.133 1.00 97.06 102 SER A CA 1
ATOM 810 C C . SER A 1 102 ? 0.401 -12.435 -3.754 1.00 97.06 102 SER A C 1
ATOM 812 O O . SER A 1 102 ? 0.261 -11.964 -4.876 1.00 97.06 102 SER A O 1
ATOM 814 N N . GLN A 1 103 ? -0.629 -12.894 -3.031 1.00 97.38 103 GLN A N 1
ATOM 815 C CA . GLN A 1 103 ? -2.008 -12.933 -3.533 1.00 97.38 103 GLN A CA 1
ATOM 816 C C . GLN A 1 103 ? -2.531 -11.530 -3.864 1.00 97.38 103 GLN A C 1
ATOM 818 O O . GLN A 1 103 ? -3.069 -11.322 -4.946 1.00 97.38 103 GLN A O 1
ATOM 823 N N . GLU A 1 104 ? -2.310 -10.553 -2.981 1.00 97.94 104 GLU A N 1
ATOM 824 C CA . GLU A 1 104 ? -2.670 -9.157 -3.226 1.00 97.94 104 GLU A CA 1
ATOM 825 C C . GLU A 1 104 ? -1.863 -8.589 -4.395 1.00 97.94 104 GLU A C 1
ATOM 827 O O . GLU A 1 104 ? -2.442 -7.993 -5.300 1.00 97.94 104 GLU A O 1
ATOM 832 N N . ARG A 1 105 ? -0.536 -8.793 -4.416 1.00 97.69 105 ARG A N 1
ATOM 833 C CA . ARG A 1 105 ? 0.303 -8.323 -5.531 1.00 97.69 105 ARG A CA 1
ATOM 834 C C . ARG A 1 105 ? -0.246 -8.843 -6.859 1.00 97.69 105 ARG A C 1
ATOM 836 O O . ARG A 1 105 ? -0.342 -8.080 -7.818 1.00 97.69 105 ARG A O 1
ATOM 843 N N . ASP A 1 106 ? -0.590 -10.123 -6.922 1.00 96.94 106 ASP A N 1
ATOM 844 C CA . ASP A 1 106 ? -0.999 -10.797 -8.154 1.00 96.94 106 ASP A CA 1
ATOM 845 C C . ASP A 1 106 ? -2.468 -10.525 -8.525 1.00 96.94 106 ASP A C 1
ATOM 847 O O . ASP A 1 106 ? -2.838 -10.718 -9.679 1.00 96.94 106 ASP A O 1
ATOM 851 N N . PHE A 1 107 ? -3.272 -9.987 -7.600 1.00 97.69 107 PHE A N 1
ATOM 852 C CA . PHE A 1 107 ? -4.637 -9.520 -7.863 1.00 97.69 107 PHE A CA 1
ATOM 853 C C . PHE A 1 107 ? -4.686 -8.266 -8.746 1.00 97.69 107 PHE A C 1
ATOM 855 O O . PHE A 1 107 ? -5.583 -8.126 -9.574 1.00 97.69 107 PHE A O 1
ATOM 862 N N . TYR A 1 108 ? -3.727 -7.351 -8.587 1.00 98.06 108 TYR A N 1
ATOM 863 C CA . TYR A 1 108 ? -3.661 -6.134 -9.399 1.00 98.06 108 TYR A CA 1
ATOM 864 C C . TYR A 1 108 ? -3.269 -6.430 -10.849 1.00 98.06 108 TYR A C 1
ATOM 866 O O . TYR A 1 108 ? -2.327 -7.188 -11.105 1.00 98.06 108 TYR A O 1
ATOM 874 N N . LEU A 1 109 ? -3.902 -5.749 -11.805 1.00 98.12 109 LEU A N 1
ATOM 875 C CA . LEU A 1 109 ? -3.478 -5.799 -13.205 1.00 98.12 109 LEU A CA 1
ATOM 876 C C . LEU A 1 109 ? -2.111 -5.124 -13.362 1.00 98.12 109 LEU A C 1
ATOM 878 O O . LEU A 1 109 ? -1.861 -4.066 -12.793 1.00 98.12 109 LEU A O 1
ATOM 882 N N . THR A 1 110 ? -1.202 -5.724 -14.123 1.00 98.19 110 THR A N 1
ATOM 883 C CA . THR A 1 110 ? 0.117 -5.121 -14.357 1.00 98.19 110 THR A CA 1
ATOM 884 C C . THR A 1 110 ? 0.004 -4.028 -15.419 1.00 98.19 110 THR A C 1
ATOM 886 O O . THR A 1 110 ? -0.334 -4.315 -16.566 1.00 98.19 110 THR A O 1
ATOM 889 N N . GLY A 1 111 ? 0.287 -2.787 -15.027 1.00 97.94 111 GLY A N 1
ATOM 890 C CA . GLY A 1 111 ? 0.389 -1.637 -15.920 1.00 97.94 111 GLY A CA 1
ATOM 891 C C . GLY A 1 111 ? 1.801 -1.447 -16.481 1.00 97.94 111 GLY A C 1
ATOM 892 O O . GLY A 1 111 ? 2.706 -2.241 -16.226 1.00 97.94 111 GLY A O 1
ATOM 893 N N . ALA A 1 112 ? 1.997 -0.373 -17.251 1.00 97.62 112 ALA A N 1
ATOM 894 C CA . ALA A 1 112 ? 3.313 -0.010 -17.781 1.00 97.62 112 ALA A CA 1
ATOM 895 C C . ALA A 1 112 ? 4.308 0.328 -16.657 1.00 97.62 112 ALA A C 1
ATOM 897 O O . ALA A 1 112 ? 3.934 0.925 -15.650 1.00 97.62 112 ALA A O 1
ATOM 898 N N . ASP A 1 113 ? 5.583 -0.008 -16.839 1.00 97.31 113 ASP A N 1
ATOM 899 C CA . ASP A 1 113 ? 6.629 0.367 -15.885 1.00 97.31 113 ASP A CA 1
ATOM 900 C C . ASP A 1 113 ? 6.720 1.893 -15.723 1.00 97.31 113 ASP A C 1
ATOM 902 O O . ASP A 1 113 ? 6.660 2.640 -16.702 1.00 97.31 113 ASP A O 1
ATOM 906 N N . VAL A 1 114 ? 6.981 2.345 -14.499 1.00 94.19 114 VAL A N 1
ATOM 907 C CA . VAL A 1 114 ? 7.466 3.703 -14.245 1.00 94.19 114 VAL A CA 1
ATOM 908 C C . VAL A 1 114 ? 8.977 3.697 -14.435 1.00 94.19 114 VAL A C 1
ATOM 910 O O . VAL A 1 114 ? 9.694 2.956 -13.759 1.00 94.19 114 VAL A O 1
ATOM 913 N N . ARG A 1 115 ? 9.454 4.525 -15.363 1.00 91.62 115 ARG A N 1
ATOM 914 C CA . ARG A 1 115 ? 10.871 4.698 -15.698 1.00 91.62 115 ARG A CA 1
ATOM 915 C C . ARG A 1 115 ? 11.205 6.189 -15.671 1.00 91.62 115 ARG A C 1
ATOM 917 O O . ARG A 1 115 ? 10.337 7.003 -15.988 1.00 91.62 115 ARG A O 1
ATOM 924 N N . TYR A 1 116 ? 12.436 6.521 -15.298 1.00 75.69 116 TYR A N 1
ATOM 925 C CA . TYR A 1 116 ? 13.004 7.870 -15.382 1.00 75.69 116 TYR A CA 1
ATOM 926 C C . TYR A 1 116 ? 14.285 7.823 -16.205 1.00 75.69 116 TYR A C 1
ATOM 928 O O . TYR A 1 116 ? 14.992 6.793 -16.097 1.00 75.69 116 TYR A O 1
#

Foldseek 3Di:
DDFQQWEDEVPDPWIWGDDDLATETPLDVVLQVVDPPRDPVRYYYDHPVVVVSRHYAQWEDEVVGPWIWGADSVQATATQPEDPVVCVVVVHDPSRYYHDHPVSVVRGHYDYHDDD

Secondary structure (DSSP, 8-state):
--TT-EEEETT----EEEETTEEEE---HHHHHT-TT--GGGPEEE-HHHHHTSEE--EEEETT----EEE-TTSEEEEB-S-HHHHHHTT--GGG-EEE-HHHHHHSEE-PPB--